Protein AF-A0A9K3KRQ1-F1 (afdb_monomer_lite)

Radius of gyration: 21.14 Å; chains: 1; bounding box: 65×40×32 Å

Structure (mmCIF, N/CA/C/O backbone):
data_AF-A0A9K3KRQ1-F1
#
_entry.id   AF-A0A9K3KRQ1-F1
#
loop_
_atom_site.group_PDB
_atom_site.id
_atom_site.type_symbol
_atom_site.label_atom_id
_atom_site.label_alt_id
_atom_site.label_comp_id
_atom_site.label_asym_id
_atom_site.label_entity_id
_atom_site.label_seq_id
_atom_site.pdbx_PDB_ins_code
_atom_site.Cartn_x
_atom_site.Cartn_y
_atom_site.Cartn_z
_atom_site.occupancy
_atom_site.B_iso_or_equiv
_atom_site.auth_seq_id
_atom_site.auth_comp_id
_atom_site.auth_asym_id
_atom_site.auth_atom_id
_atom_site.pdbx_PDB_model_num
ATOM 1 N N . MET A 1 1 ? -47.289 -6.984 -3.932 1.00 57.78 1 MET A N 1
ATOM 2 C CA . MET A 1 1 ? -46.326 -6.978 -2.813 1.00 57.78 1 MET A CA 1
ATOM 3 C C . MET A 1 1 ? -46.548 -5.705 -2.035 1.00 57.78 1 MET A C 1
ATOM 5 O O . MET A 1 1 ? -46.616 -4.654 -2.661 1.00 57.78 1 MET A O 1
ATOM 9 N N . SER A 1 2 ? -46.753 -5.817 -0.725 1.00 74.81 2 SER A N 1
ATOM 10 C CA . SER A 1 2 ? -46.882 -4.655 0.154 1.00 74.81 2 SER A CA 1
ATOM 11 C C . SER A 1 2 ? -45.516 -3.984 0.319 1.00 74.81 2 SER A C 1
ATOM 13 O O . SER A 1 2 ? -44.487 -4.657 0.271 1.00 74.81 2 SER A O 1
ATOM 15 N N . GLU A 1 3 ? -45.489 -2.673 0.545 1.00 73.31 3 GLU A N 1
ATOM 16 C CA . GLU A 1 3 ? -44.264 -1.922 0.860 1.00 73.31 3 GLU A CA 1
ATOM 17 C C . GLU A 1 3 ? -43.521 -2.536 2.064 1.00 73.31 3 GLU A C 1
ATOM 19 O O . GLU A 1 3 ? -42.294 -2.645 2.067 1.00 73.31 3 GLU A O 1
ATOM 24 N N . GLY A 1 4 ? -44.275 -3.071 3.032 1.00 74.69 4 GLY A N 1
ATOM 25 C CA . GLY A 1 4 ? -43.731 -3.814 4.170 1.00 74.69 4 GLY A CA 1
ATOM 26 C C . GLY A 1 4 ? -42.996 -5.102 3.780 1.00 74.69 4 GLY A C 1
ATOM 27 O O . GLY A 1 4 ? -41.953 -5.400 4.359 1.00 74.69 4 GLY A O 1
ATOM 28 N N . ASP A 1 5 ? -43.466 -5.824 2.757 1.00 74.75 5 ASP A N 1
ATOM 29 C CA . ASP A 1 5 ? -42.812 -7.050 2.269 1.00 74.75 5 ASP A CA 1
ATOM 30 C C . ASP A 1 5 ? -41.483 -6.723 1.578 1.00 74.75 5 ASP A C 1
ATOM 32 O O . ASP A 1 5 ? -40.509 -7.474 1.661 1.00 74.75 5 ASP A O 1
ATOM 36 N N . GLN A 1 6 ? -41.432 -5.575 0.902 1.00 74.69 6 GLN A N 1
ATOM 37 C CA . GLN A 1 6 ? -40.259 -5.120 0.166 1.00 74.69 6 GLN A CA 1
ATOM 38 C C . GLN A 1 6 ? -39.157 -4.636 1.119 1.00 74.69 6 GLN A C 1
ATOM 40 O O . GLN A 1 6 ? -37.982 -4.969 0.936 1.00 74.69 6 GLN A O 1
ATOM 45 N N . ILE A 1 7 ? -39.539 -3.927 2.186 1.00 81.62 7 ILE A N 1
ATOM 46 C CA . ILE A 1 7 ? -38.631 -3.530 3.268 1.00 81.62 7 ILE A CA 1
ATOM 47 C C . ILE A 1 7 ? -38.119 -4.769 4.010 1.00 81.62 7 ILE A C 1
ATOM 49 O O . ILE A 1 7 ? -36.911 -4.908 4.199 1.00 81.62 7 ILE A O 1
ATOM 53 N N . ALA A 1 8 ? -39.005 -5.705 4.364 1.00 83.44 8 ALA A N 1
ATOM 54 C CA . ALA A 1 8 ? -38.622 -6.941 5.042 1.00 83.44 8 ALA A CA 1
ATOM 55 C C . ALA A 1 8 ? -37.642 -7.779 4.204 1.00 83.44 8 ALA A C 1
ATOM 57 O O . ALA A 1 8 ? -36.622 -8.234 4.720 1.00 83.44 8 ALA A O 1
ATOM 58 N N . SER A 1 9 ? -37.897 -7.921 2.899 1.00 77.50 9 SER A N 1
ATOM 59 C CA . SER A 1 9 ? -36.998 -8.624 1.977 1.00 77.50 9 SER A CA 1
ATOM 60 C C . SER A 1 9 ? -35.633 -7.937 1.864 1.00 77.50 9 SER A C 1
ATOM 62 O O . SER A 1 9 ? -34.598 -8.601 1.901 1.00 77.50 9 SER A O 1
ATOM 64 N N . THR A 1 10 ? -35.614 -6.605 1.799 1.00 83.44 10 THR A N 1
ATOM 65 C CA . THR A 1 10 ? -34.368 -5.830 1.712 1.00 83.44 10 THR A CA 1
ATOM 66 C C . THR A 1 10 ? -33.521 -5.987 2.975 1.00 83.44 10 THR A C 1
ATOM 68 O O . THR A 1 10 ? -32.317 -6.227 2.884 1.00 83.44 10 THR A O 1
ATOM 71 N N . VAL A 1 11 ? -34.146 -5.916 4.156 1.00 86.88 11 VAL A N 1
ATOM 72 C CA . VAL A 1 11 ? -33.458 -6.107 5.441 1.00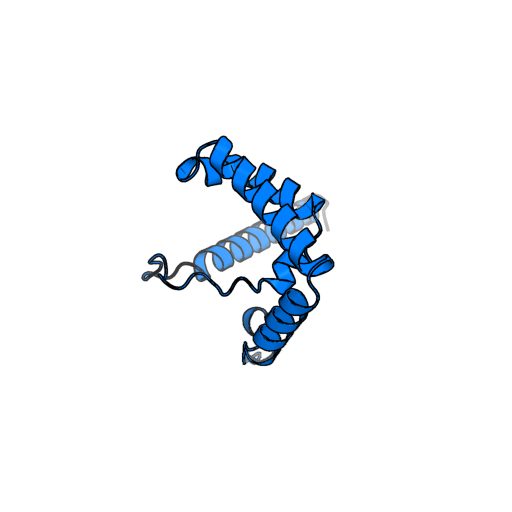 86.88 11 VAL A CA 1
ATOM 73 C C . VAL A 1 11 ? -32.940 -7.538 5.576 1.00 86.88 11 VAL A C 1
ATOM 75 O O . VAL A 1 11 ? -31.784 -7.726 5.946 1.00 86.88 11 VAL A O 1
ATOM 78 N N . ALA A 1 12 ? -33.746 -8.541 5.218 1.00 84.31 1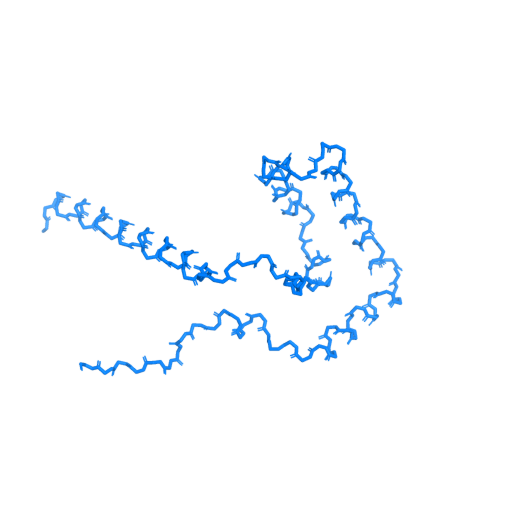2 ALA A N 1
ATOM 79 C CA . ALA A 1 12 ? -33.341 -9.943 5.276 1.00 84.31 12 ALA A CA 1
ATOM 80 C C . ALA A 1 12 ? -32.136 -10.232 4.368 1.00 84.31 12 ALA A C 1
ATOM 82 O O . ALA A 1 12 ? -31.171 -10.847 4.817 1.00 84.31 12 ALA A O 1
ATOM 83 N N . ASN A 1 13 ? -32.151 -9.730 3.129 1.00 76.56 13 ASN A N 1
ATOM 84 C CA . ASN A 1 13 ? -31.041 -9.892 2.189 1.00 76.56 13 ASN A CA 1
ATOM 85 C C . ASN A 1 13 ? -29.771 -9.195 2.686 1.00 76.56 13 ASN A C 1
ATOM 87 O O . ASN A 1 13 ? -28.694 -9.784 2.650 1.00 76.56 13 ASN A O 1
ATOM 91 N N . PHE A 1 14 ? -29.891 -7.975 3.218 1.00 83.88 14 PHE A N 1
ATOM 92 C CA . PHE A 1 14 ? -28.754 -7.265 3.803 1.00 83.88 14 PHE A CA 1
ATOM 93 C C . PHE A 1 14 ? -28.159 -8.016 5.002 1.00 83.88 14 PHE A C 1
ATOM 95 O O . PHE A 1 14 ? -26.942 -8.170 5.093 1.00 83.88 14 PHE A O 1
ATOM 102 N N . SER A 1 15 ? -28.999 -8.519 5.911 1.00 80.88 15 SER A N 1
ATOM 103 C CA . SER A 1 15 ? -28.546 -9.319 7.051 1.00 80.88 15 SER A CA 1
ATOM 104 C C . SER A 1 15 ? -27.859 -10.610 6.608 1.00 80.88 15 SER A C 1
ATOM 106 O O . SER A 1 15 ? -26.849 -10.985 7.201 1.00 80.88 15 SER A O 1
ATOM 108 N N . LEU A 1 16 ? -28.355 -11.267 5.556 1.00 79.69 16 LEU A N 1
ATOM 109 C CA . LEU A 1 16 ? -27.746 -12.481 5.016 1.00 79.69 16 LEU A CA 1
ATOM 110 C C . LEU A 1 16 ? -26.378 -12.194 4.391 1.00 79.69 16 LEU A C 1
ATOM 112 O O . LEU A 1 16 ? -25.410 -12.872 4.720 1.00 79.69 16 LEU A O 1
ATOM 116 N N . GLU A 1 17 ? -26.274 -11.155 3.561 1.00 75.69 17 GLU A N 1
ATOM 117 C CA . GLU A 1 17 ? -25.008 -10.715 2.961 1.00 75.69 17 GLU A CA 1
ATOM 118 C C . GLU A 1 17 ? -23.990 -10.299 4.029 1.00 75.69 17 GLU A C 1
ATOM 120 O O . GLU A 1 17 ? -22.809 -10.639 3.939 1.00 75.69 17 GLU A O 1
ATOM 125 N N . PHE A 1 18 ? -24.443 -9.631 5.094 1.00 72.62 18 PHE A N 1
ATOM 126 C CA . PHE A 1 18 ? -23.595 -9.278 6.229 1.00 72.62 18 PHE A CA 1
ATOM 127 C C . PHE A 1 18 ? -23.087 -10.519 6.970 1.00 72.62 18 PHE A C 1
ATOM 129 O O . PHE A 1 18 ? -21.887 -10.635 7.212 1.00 72.62 18 PHE A O 1
ATOM 136 N N . VAL A 1 19 ? -23.968 -11.471 7.297 1.00 73.00 19 VAL A N 1
ATOM 137 C CA . VAL A 1 19 ? -23.584 -12.726 7.963 1.00 73.00 19 VAL A CA 1
ATOM 138 C C . VAL A 1 19 ? -22.633 -13.533 7.083 1.00 73.00 19 VAL A C 1
ATOM 140 O O . VAL A 1 19 ? -21.599 -13.975 7.569 1.00 73.00 19 VAL A O 1
ATOM 143 N N . VAL A 1 20 ? -22.909 -13.656 5.783 1.00 70.88 20 VAL A N 1
ATOM 144 C CA . VAL A 1 20 ? -22.026 -14.326 4.817 1.00 70.88 20 VAL A CA 1
ATOM 145 C C . VAL A 1 20 ? -20.671 -13.619 4.730 1.00 70.88 20 VAL A C 1
ATOM 147 O O . VAL A 1 20 ? -19.633 -14.282 4.720 1.00 70.88 20 VAL A O 1
ATOM 150 N N . GLY A 1 21 ? -20.654 -12.286 4.710 1.00 61.78 21 GLY A N 1
ATOM 151 C CA . GLY A 1 21 ? -19.433 -11.483 4.738 1.00 61.78 21 GLY A CA 1
ATOM 152 C C . GLY A 1 21 ? -18.610 -11.716 6.007 1.00 61.78 21 GLY A C 1
ATOM 153 O O . GLY A 1 21 ? -17.411 -11.982 5.926 1.00 61.78 21 GLY A O 1
ATOM 154 N N . VAL A 1 22 ? -19.249 -11.702 7.179 1.00 65.12 22 VAL A N 1
ATOM 155 C CA . VAL A 1 22 ? -18.588 -11.980 8.464 1.00 65.12 22 VAL A CA 1
ATOM 156 C C . VAL A 1 22 ? -18.098 -13.428 8.533 1.00 65.12 22 VAL A C 1
ATOM 158 O O . VAL A 1 22 ? -16.966 -13.660 8.949 1.00 65.12 22 VAL A O 1
ATOM 161 N N . SER A 1 23 ? -18.881 -14.405 8.074 1.00 53.03 23 SER A N 1
ATOM 162 C CA . SER A 1 23 ? -18.474 -15.814 8.029 1.00 53.03 23 SER A CA 1
ATOM 163 C C . SER A 1 23 ? -17.260 -16.046 7.128 1.00 53.03 23 SER A C 1
ATOM 165 O O . SER A 1 23 ? -16.425 -16.886 7.455 1.00 53.03 23 SER A O 1
ATOM 167 N N . LYS A 1 24 ? -17.101 -15.277 6.043 1.00 51.56 24 LYS A N 1
ATOM 168 C CA . LYS A 1 24 ? -15.896 -15.306 5.194 1.00 51.56 24 LYS A CA 1
ATOM 169 C C . LYS A 1 24 ? -14.671 -14.718 5.902 1.00 51.56 24 LYS A C 1
ATOM 171 O O . LYS A 1 24 ? -13.599 -15.303 5.828 1.00 51.56 24 LYS A O 1
ATOM 176 N N . ILE A 1 25 ? -14.844 -13.635 6.665 1.00 51.97 25 ILE A N 1
ATOM 177 C CA . ILE A 1 25 ? -13.776 -13.063 7.512 1.00 51.97 25 ILE A CA 1
ATOM 178 C C . ILE A 1 25 ? -13.365 -14.048 8.622 1.00 51.97 25 ILE A C 1
ATOM 180 O O . ILE A 1 25 ? -12.196 -14.119 9.000 1.00 51.97 25 ILE A O 1
ATOM 184 N N . VAL A 1 26 ? -14.317 -14.821 9.153 1.00 44.47 26 VAL A N 1
ATOM 185 C CA . VAL A 1 26 ? -14.044 -15.881 10.136 1.00 44.47 26 VAL A CA 1
ATOM 186 C C . VAL A 1 26 ? -13.358 -17.086 9.484 1.00 44.47 26 VAL A C 1
ATOM 188 O O . VAL A 1 26 ? -12.484 -17.675 10.110 1.00 44.47 26 VAL A O 1
ATOM 191 N N . ALA A 1 27 ? -13.676 -17.425 8.231 1.00 43.00 27 ALA A N 1
ATOM 192 C CA . ALA A 1 27 ? -13.048 -18.540 7.515 1.00 43.00 27 ALA A CA 1
ATOM 193 C C . ALA A 1 27 ? -11.539 -18.340 7.266 1.00 43.00 27 ALA A C 1
ATOM 195 O O . ALA A 1 27 ? -10.799 -19.321 7.215 1.00 43.00 27 ALA A O 1
ATOM 196 N N . GLU A 1 28 ? -11.059 -17.095 7.187 1.00 49.84 28 GLU A N 1
ATOM 197 C CA . GLU A 1 28 ? -9.620 -16.787 7.138 1.00 49.84 28 GLU A CA 1
ATOM 198 C C . GLU A 1 28 ? -8.908 -17.007 8.488 1.00 49.84 28 GLU A C 1
ATOM 200 O O . GLU A 1 28 ? -7.684 -17.112 8.539 1.00 49.84 28 GLU A O 1
ATOM 205 N N . ARG A 1 29 ? -9.656 -17.126 9.594 1.00 47.19 29 ARG A N 1
ATOM 206 C CA . ARG A 1 29 ? -9.134 -17.394 10.941 1.00 47.19 29 ARG A CA 1
ATOM 207 C C . ARG A 1 29 ? -9.447 -18.827 11.366 1.00 47.19 29 ARG A C 1
ATOM 209 O O . ARG A 1 29 ? -10.444 -19.089 12.032 1.00 47.19 29 ARG A O 1
ATOM 216 N N . ASN A 1 30 ? -8.572 -19.769 11.033 1.00 54.66 30 ASN A N 1
ATOM 217 C CA . ASN A 1 30 ? -8.658 -21.120 11.593 1.00 54.66 30 ASN A CA 1
ATOM 218 C C . ASN A 1 30 ? -8.089 -21.180 13.031 1.00 54.66 30 ASN A C 1
ATOM 220 O O . ASN A 1 30 ? -7.481 -20.231 13.528 1.00 54.66 30 ASN A O 1
ATOM 224 N N . SER A 1 31 ? -8.270 -22.310 13.723 1.00 53.25 31 SER A N 1
ATOM 225 C CA . SER A 1 31 ? -7.762 -22.550 15.091 1.00 53.25 31 SER A CA 1
ATOM 226 C C . SER A 1 31 ? -6.231 -22.474 15.223 1.00 53.25 31 SER A C 1
ATOM 228 O O . SER A 1 31 ? -5.699 -22.534 16.330 1.00 53.25 31 SER A O 1
ATOM 230 N N . VAL A 1 32 ? -5.526 -22.316 14.100 1.00 54.25 32 VAL A N 1
ATOM 231 C CA . VAL A 1 32 ? -4.071 -22.234 13.978 1.00 54.25 32 VAL A CA 1
ATOM 232 C C . VAL A 1 32 ? -3.639 -20.858 13.467 1.00 54.25 32 VAL A C 1
ATOM 234 O O . VAL A 1 32 ? -2.538 -20.739 12.941 1.00 54.25 32 VAL A O 1
ATOM 237 N N . ASN A 1 33 ? -4.470 -19.819 13.641 1.00 54.00 33 ASN A N 1
ATOM 238 C CA . ASN A 1 33 ? -4.204 -18.411 13.312 1.00 54.00 33 ASN A CA 1
ATOM 239 C C . ASN A 1 33 ? -3.068 -17.802 14.169 1.00 54.00 33 ASN A C 1
ATOM 241 O O . ASN A 1 33 ? -3.207 -16.747 14.789 1.00 54.00 33 ASN A O 1
ATOM 245 N N . LYS A 1 34 ? -1.942 -18.512 14.244 1.00 50.44 34 LYS A N 1
ATOM 246 C CA . LYS A 1 34 ? -0.638 -18.009 14.628 1.00 50.44 34 LYS A CA 1
ATOM 247 C C . LYS A 1 34 ? -0.260 -16.965 13.588 1.00 50.44 34 LYS A C 1
ATOM 249 O O . LYS A 1 34 ? -0.531 -17.150 12.402 1.00 50.44 34 LYS A O 1
ATOM 254 N N . ALA A 1 35 ? 0.372 -15.883 14.031 1.00 45.88 35 ALA A N 1
ATOM 255 C CA . ALA A 1 35 ? 1.140 -15.054 13.121 1.00 45.88 35 ALA A CA 1
ATOM 256 C C . ALA A 1 35 ? 2.091 -16.000 12.380 1.00 45.88 35 ALA A C 1
ATOM 258 O O . ALA A 1 35 ? 2.956 -16.618 12.994 1.00 45.88 35 ALA A O 1
ATOM 259 N N . SER A 1 36 ? 1.832 -16.230 11.098 1.00 46.31 36 SER A N 1
ATOM 260 C CA . SER A 1 36 ? 2.788 -16.918 10.253 1.00 46.31 36 SER A CA 1
ATOM 261 C C . SER A 1 36 ? 4.044 -16.052 10.248 1.00 46.31 36 SER A C 1
ATOM 263 O O . SER A 1 36 ? 3.957 -14.869 9.920 1.00 46.31 36 SER A O 1
ATOM 265 N N . ASP A 1 37 ? 5.197 -16.623 10.604 1.00 45.97 37 ASP A N 1
ATOM 266 C CA . ASP A 1 37 ? 6.496 -15.955 10.421 1.00 45.97 37 ASP A CA 1
ATOM 267 C C . ASP A 1 37 ? 6.716 -15.583 8.942 1.00 45.97 37 ASP A C 1
ATOM 269 O O . ASP A 1 37 ? 7.503 -14.698 8.611 1.00 45.97 37 ASP A O 1
ATOM 273 N N . GLN A 1 38 ? 5.978 -16.234 8.036 1.00 43.69 38 GLN A N 1
ATOM 274 C CA . GLN A 1 38 ? 5.840 -15.818 6.651 1.00 43.69 38 GLN A CA 1
ATOM 275 C C . GLN A 1 38 ? 4.721 -14.784 6.549 1.00 43.69 38 GLN A C 1
ATOM 277 O O . GLN A 1 38 ? 3.534 -15.121 6.472 1.00 43.69 38 GLN A O 1
ATOM 282 N N . LEU A 1 39 ? 5.125 -13.515 6.534 1.00 44.38 39 LEU A N 1
ATOM 283 C CA . LEU A 1 39 ? 4.302 -12.437 5.999 1.00 44.38 39 LEU A CA 1
ATOM 284 C C . LEU A 1 39 ? 3.819 -12.842 4.595 1.00 44.38 39 LEU A C 1
ATOM 286 O O . LEU A 1 39 ? 4.604 -13.431 3.842 1.00 44.38 39 LEU A O 1
ATOM 290 N N . PRO A 1 40 ? 2.559 -12.547 4.221 1.00 50.03 40 PRO A N 1
ATOM 291 C CA . PRO A 1 40 ? 2.115 -12.769 2.852 1.00 50.03 40 PRO A CA 1
ATOM 292 C C . PRO A 1 40 ? 3.102 -12.075 1.907 1.00 50.03 40 PRO A C 1
ATOM 294 O O . PRO A 1 40 ? 3.583 -10.989 2.251 1.00 50.03 40 PRO A O 1
ATOM 297 N N . PRO A 1 41 ? 3.440 -12.681 0.756 1.00 53.22 41 PRO A N 1
ATOM 298 C CA . PRO A 1 41 ? 4.390 -12.095 -0.175 1.00 53.22 41 PRO A CA 1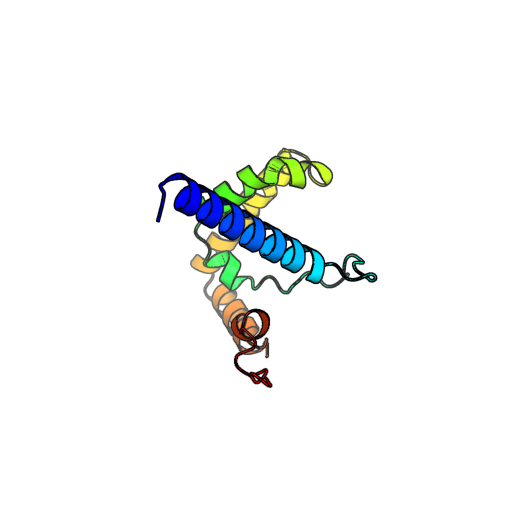
ATOM 299 C C . PRO A 1 41 ? 3.824 -10.761 -0.664 1.00 53.22 41 PRO A C 1
ATOM 301 O O . PRO A 1 41 ? 2.980 -10.708 -1.554 1.00 53.22 41 PRO A O 1
ATOM 304 N N . ILE A 1 42 ? 4.258 -9.666 -0.040 1.00 54.06 42 ILE A N 1
ATOM 305 C CA . ILE A 1 42 ? 4.003 -8.325 -0.543 1.00 54.06 42 ILE A CA 1
ATOM 306 C C . ILE A 1 42 ? 4.845 -8.241 -1.802 1.00 54.06 42 ILE A C 1
ATOM 308 O O . ILE A 1 42 ? 6.069 -8.178 -1.711 1.00 54.06 42 ILE A O 1
ATOM 312 N N . CYS A 1 43 ? 4.208 -8.284 -2.970 1.00 64.75 43 CYS A N 1
ATOM 313 C CA . CYS A 1 43 ? 4.920 -8.074 -4.215 1.00 64.75 43 CYS A CA 1
ATOM 314 C C . CYS A 1 43 ? 5.387 -6.609 -4.232 1.00 64.75 43 CYS A C 1
ATOM 316 O O . CYS A 1 43 ? 4.545 -5.703 -4.271 1.00 64.75 43 CYS A O 1
ATOM 318 N N . PRO A 1 44 ? 6.702 -6.325 -4.176 1.00 67.44 44 PRO A N 1
ATOM 319 C CA . PRO A 1 44 ? 7.178 -4.948 -4.085 1.00 67.44 44 PRO A CA 1
ATOM 320 C C . PRO A 1 44 ? 6.765 -4.117 -5.306 1.00 67.44 44 PRO A C 1
ATOM 322 O O . PRO A 1 44 ? 6.576 -2.910 -5.190 1.00 67.44 44 PRO A O 1
ATOM 325 N N . LEU A 1 45 ? 6.557 -4.761 -6.460 1.00 69.06 45 LEU A N 1
ATOM 326 C CA . LEU A 1 45 ? 6.031 -4.136 -7.675 1.00 69.06 45 LEU A CA 1
ATOM 327 C C . LEU A 1 45 ? 4.574 -3.702 -7.553 1.00 69.06 45 LEU A C 1
ATOM 329 O O . LEU A 1 45 ? 4.247 -2.595 -7.979 1.00 69.06 45 LEU A O 1
ATOM 333 N N . ASP A 1 46 ? 3.719 -4.512 -6.932 1.00 73.19 46 ASP A N 1
ATOM 334 C CA . ASP A 1 46 ? 2.318 -4.144 -6.703 1.00 73.19 46 ASP A CA 1
ATOM 335 C C . ASP A 1 46 ? 2.237 -2.960 -5.735 1.00 73.19 46 ASP A C 1
ATOM 337 O O . ASP A 1 46 ? 1.486 -2.008 -5.959 1.00 73.19 46 ASP A O 1
ATOM 341 N N . LEU A 1 47 ? 3.098 -2.958 -4.711 1.00 76.56 47 LEU A N 1
ATOM 342 C CA . LEU A 1 47 ? 3.242 -1.824 -3.804 1.00 76.56 47 LEU A CA 1
ATOM 343 C C . LEU A 1 47 ? 3.733 -0.569 -4.547 1.00 76.56 47 LEU A C 1
ATOM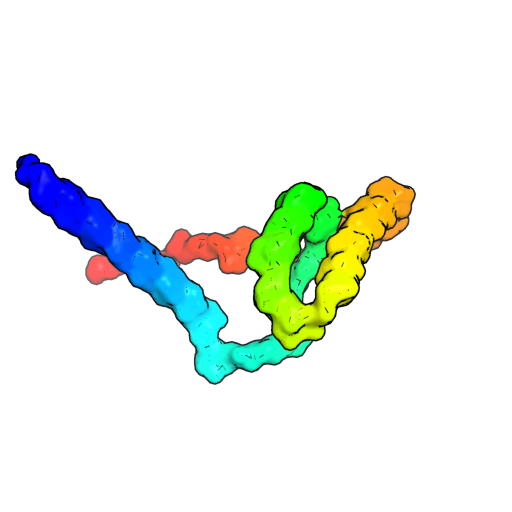 345 O O . LEU A 1 47 ? 3.167 0.506 -4.372 1.00 76.56 47 LEU A O 1
ATOM 349 N N . CYS A 1 48 ? 4.727 -0.686 -5.432 1.00 80.94 48 CYS A N 1
ATOM 350 C CA . CYS A 1 48 ? 5.222 0.444 -6.231 1.00 80.94 48 CYS A CA 1
ATOM 351 C C . CYS A 1 48 ? 4.201 0.972 -7.253 1.00 80.94 48 CYS A C 1
ATOM 353 O O . CYS A 1 48 ? 4.231 2.158 -7.606 1.00 80.94 48 CYS A O 1
ATOM 355 N N . SER A 1 49 ? 3.306 0.099 -7.715 1.00 80.38 49 SER A N 1
ATOM 356 C CA . SER A 1 49 ? 2.225 0.413 -8.653 1.00 80.38 49 SER A CA 1
ATOM 357 C C . SER A 1 49 ? 1.021 1.060 -7.966 1.00 80.38 49 SER A C 1
ATOM 359 O O . SER A 1 49 ? 0.214 1.716 -8.626 1.00 80.38 49 SER A O 1
ATOM 361 N N . MET A 1 50 ? 0.909 0.931 -6.640 1.00 83.19 50 MET A N 1
ATOM 362 C CA . MET A 1 50 ? -0.163 1.537 -5.859 1.00 83.19 50 MET A CA 1
ATOM 363 C C . MET A 1 50 ? -0.121 3.066 -5.950 1.00 83.19 50 MET A C 1
ATOM 365 O O . MET A 1 50 ? 0.934 3.696 -5.849 1.00 83.19 50 MET A O 1
ATOM 369 N N . ASP A 1 51 ? -1.280 3.702 -6.109 1.00 87.62 51 ASP A N 1
ATOM 370 C CA . ASP A 1 51 ? -1.376 5.161 -6.074 1.00 87.62 51 ASP A CA 1
ATOM 371 C C . ASP A 1 51 ? -0.979 5.713 -4.691 1.00 87.62 51 ASP A C 1
ATOM 373 O O . ASP A 1 51 ? -1.388 5.196 -3.650 1.00 87.62 51 ASP A O 1
ATOM 377 N N . THR A 1 52 ? -0.187 6.791 -4.671 1.00 87.94 52 THR A N 1
ATOM 378 C CA . THR A 1 52 ? 0.319 7.365 -3.414 1.00 87.94 52 THR A CA 1
ATOM 379 C C . THR A 1 52 ? -0.812 7.897 -2.546 1.00 87.94 52 THR A C 1
ATOM 381 O O . THR A 1 52 ? -0.757 7.764 -1.327 1.00 87.94 52 THR A O 1
ATOM 384 N N . ARG A 1 53 ? -1.862 8.480 -3.140 1.00 89.25 53 ARG A N 1
ATOM 385 C CA . ARG A 1 53 ? -2.997 8.991 -2.364 1.00 89.25 53 ARG A CA 1
ATOM 386 C C . ARG A 1 53 ? -3.768 7.835 -1.742 1.00 89.25 53 ARG A C 1
ATOM 388 O O . ARG A 1 53 ? -4.145 7.945 -0.578 1.00 89.25 53 ARG A O 1
ATOM 395 N N . LEU A 1 54 ? -3.950 6.734 -2.474 1.00 87.62 54 LEU A N 1
ATOM 396 C CA . LEU A 1 54 ? -4.567 5.513 -1.948 1.00 87.62 54 LEU A CA 1
ATOM 397 C C . LEU A 1 54 ? -3.751 4.902 -0.804 1.00 87.62 54 LEU A C 1
ATOM 399 O O . LEU A 1 54 ? -4.333 4.541 0.222 1.00 87.62 54 LEU A O 1
ATOM 403 N N . PHE A 1 55 ? -2.424 4.835 -0.933 1.00 88.75 55 PHE A N 1
ATOM 404 C CA . PHE A 1 55 ? -1.557 4.343 0.139 1.00 88.75 55 PHE A CA 1
ATOM 405 C C . PHE A 1 55 ? -1.651 5.229 1.387 1.00 88.75 55 PHE A C 1
ATOM 407 O O . PHE A 1 55 ? -1.986 4.744 2.468 1.00 88.75 55 PHE A O 1
ATOM 414 N N . THR A 1 56 ? -1.463 6.544 1.243 1.00 89.38 56 THR A N 1
ATOM 415 C CA . THR A 1 56 ? -1.552 7.484 2.370 1.00 89.38 56 THR A CA 1
ATOM 416 C C . THR A 1 56 ? -2.953 7.485 3.001 1.00 89.38 56 THR A C 1
ATOM 418 O O . THR A 1 56 ? -3.082 7.572 4.223 1.00 89.38 56 THR A O 1
ATOM 421 N N . ALA A 1 57 ? -4.024 7.362 2.208 1.00 87.88 57 ALA A N 1
ATOM 422 C CA . ALA A 1 57 ? -5.389 7.236 2.725 1.00 87.88 57 ALA A CA 1
ATOM 423 C C . ALA A 1 57 ? -5.575 5.940 3.528 1.00 87.88 57 ALA A C 1
ATOM 425 O O . ALA A 1 57 ? -6.147 5.970 4.620 1.00 87.88 57 ALA A O 1
ATOM 426 N N . SER A 1 58 ? -5.030 4.827 3.035 1.00 85.88 58 SER A N 1
ATOM 427 C CA . SER A 1 58 ? -5.044 3.535 3.727 1.00 85.88 58 SER A CA 1
ATOM 428 C C . SER A 1 58 ? -4.270 3.600 5.043 1.00 85.88 58 SER A C 1
ATOM 430 O O . SER A 1 58 ? -4.763 3.143 6.074 1.00 85.88 58 SER A O 1
ATOM 432 N N . LEU A 1 59 ? -3.104 4.250 5.047 1.00 88.81 59 LEU A N 1
ATOM 433 C CA . LEU A 1 59 ? -2.292 4.461 6.243 1.00 88.81 59 LEU A CA 1
ATOM 434 C C . LEU A 1 59 ? -3.035 5.302 7.293 1.00 88.81 59 LEU A C 1
ATOM 436 O O . LEU A 1 59 ? -3.060 4.950 8.473 1.00 88.81 59 LEU A O 1
ATOM 440 N N . LYS A 1 60 ? -3.712 6.378 6.866 1.00 90.12 60 LYS A N 1
ATOM 441 C CA . LYS A 1 60 ? -4.563 7.198 7.745 1.00 90.12 60 LYS A CA 1
ATOM 442 C C . LYS A 1 60 ? -5.728 6.394 8.315 1.00 90.12 60 LYS A C 1
ATOM 444 O O . LYS A 1 60 ? -5.976 6.462 9.517 1.00 90.12 60 LYS A O 1
ATOM 449 N N . HIS A 1 61 ? -6.408 5.613 7.479 1.00 89.94 61 HIS A N 1
ATOM 450 C CA . HIS A 1 61 ? -7.521 4.768 7.904 1.00 89.94 61 HIS A CA 1
ATOM 451 C C . HIS A 1 61 ? -7.076 3.711 8.930 1.00 89.94 61 HIS A C 1
ATOM 453 O O . HIS A 1 61 ? -7.757 3.479 9.927 1.00 89.94 61 HIS A O 1
ATOM 459 N N . GLN A 1 62 ? -5.887 3.131 8.744 1.00 88.12 62 GLN A N 1
ATOM 460 C CA . GLN A 1 62 ? -5.321 2.114 9.633 1.00 88.12 62 GLN A CA 1
ATOM 461 C C . GLN A 1 62 ? -4.538 2.688 10.824 1.00 88.12 62 GLN A C 1
ATOM 463 O O . GLN A 1 62 ? -4.064 1.921 11.665 1.00 88.12 62 GLN A O 1
ATOM 468 N N . ARG A 1 63 ? -4.428 4.019 10.961 1.00 88.50 63 ARG A N 1
ATOM 469 C CA . ARG A 1 63 ? -3.576 4.678 11.968 1.00 88.50 63 ARG A CA 1
ATOM 470 C C . ARG A 1 63 ? -3.861 4.205 13.393 1.00 88.50 63 ARG A C 1
ATOM 472 O O . ARG A 1 63 ? -2.931 3.961 14.153 1.00 88.50 63 ARG A O 1
ATOM 479 N N . ARG A 1 64 ? -5.137 4.014 13.753 1.00 87.56 64 ARG A N 1
ATOM 480 C CA . ARG A 1 64 ? -5.528 3.514 15.085 1.00 87.56 64 ARG A CA 1
ATOM 481 C C . ARG A 1 64 ? -4.967 2.119 15.371 1.00 87.56 64 ARG A C 1
ATOM 483 O O . ARG A 1 64 ? -4.564 1.857 16.497 1.00 87.56 64 ARG A O 1
ATOM 490 N N . ARG A 1 65 ? -4.948 1.240 14.366 1.00 87.00 65 ARG A N 1
ATOM 491 C CA . ARG A 1 65 ? -4.405 -0.117 14.485 1.00 87.00 65 ARG A CA 1
ATOM 492 C C . ARG A 1 65 ? -2.880 -0.095 14.491 1.00 87.00 65 ARG A C 1
ATOM 494 O O . ARG A 1 65 ? -2.274 -0.740 15.331 1.00 87.00 65 ARG A O 1
ATOM 501 N N . LEU A 1 66 ? -2.266 0.700 13.616 1.00 83.50 66 LEU A N 1
ATOM 502 C CA . LEU A 1 66 ? -0.808 0.846 13.549 1.00 83.50 66 LEU A CA 1
ATOM 503 C C . LEU A 1 66 ? -0.214 1.378 14.857 1.00 83.50 66 LEU A C 1
ATOM 505 O O . LEU A 1 66 ? 0.843 0.913 15.268 1.00 83.50 66 LEU A O 1
ATOM 509 N N . ARG A 1 67 ? -0.936 2.253 15.568 1.00 91.06 67 ARG A N 1
ATOM 510 C CA . ARG A 1 67 ? -0.546 2.752 16.898 1.00 91.06 67 ARG A CA 1
ATOM 511 C C . ARG A 1 67 ? -0.395 1.676 17.981 1.00 91.06 67 ARG A C 1
ATOM 513 O O . ARG A 1 67 ? 0.130 1.971 19.046 1.00 91.06 67 ARG A O 1
ATOM 520 N N . GLN A 1 68 ? -0.850 0.447 17.733 1.00 88.94 68 GLN A N 1
ATOM 521 C CA . GLN A 1 68 ? -0.622 -0.683 18.637 1.00 88.94 68 GLN A CA 1
ATOM 522 C C . GLN A 1 68 ? 0.825 -1.195 18.579 1.00 88.94 68 GLN A C 1
ATOM 524 O O . GLN A 1 68 ? 1.285 -1.807 19.537 1.00 88.94 68 GLN A O 1
ATOM 529 N N . CYS A 1 69 ? 1.531 -0.948 17.470 1.00 87.62 69 CYS A N 1
ATOM 530 C CA . CYS A 1 69 ? 2.886 -1.451 17.226 1.00 87.62 69 CYS A CA 1
ATOM 531 C C . CYS A 1 69 ? 3.898 -0.341 16.906 1.00 87.62 69 CYS A C 1
ATOM 533 O O . CYS A 1 69 ? 5.092 -0.534 17.103 1.00 87.62 69 CYS A O 1
ATOM 535 N N . PHE A 1 70 ? 3.435 0.812 16.420 1.00 87.94 70 PHE A N 1
ATOM 536 C CA . PHE A 1 70 ? 4.268 1.924 15.968 1.00 87.94 70 PHE A CA 1
ATOM 537 C C . PHE A 1 70 ? 3.862 3.218 16.673 1.00 87.94 70 PHE A C 1
ATOM 539 O O . PHE A 1 70 ? 2.678 3.477 16.887 1.00 87.94 70 PHE A O 1
ATOM 546 N N . ASN A 1 71 ? 4.834 4.064 17.004 1.00 91.00 71 ASN A N 1
ATOM 547 C CA . ASN A 1 71 ? 4.556 5.443 17.397 1.00 91.00 71 ASN A CA 1
ATOM 548 C C . ASN A 1 71 ? 4.187 6.288 16.159 1.00 91.00 71 ASN A C 1
ATOM 550 O O . ASN A 1 71 ? 4.286 5.834 15.019 1.00 91.00 71 ASN A O 1
ATOM 554 N N . ASP A 1 72 ? 3.731 7.523 16.376 1.00 91.38 72 ASP A N 1
ATOM 555 C CA . ASP A 1 72 ? 3.318 8.403 15.275 1.00 91.38 72 ASP A CA 1
ATOM 556 C C . ASP A 1 72 ? 4.458 8.678 14.279 1.00 91.38 72 ASP A C 1
ATOM 558 O O . ASP A 1 72 ? 4.219 8.680 13.073 1.00 91.38 72 ASP A O 1
ATOM 562 N N . GLU A 1 73 ? 5.690 8.800 14.776 1.00 94.12 73 GLU A N 1
ATOM 563 C CA . GLU A 1 73 ? 6.896 8.931 13.953 1.00 94.12 73 GLU A CA 1
ATOM 564 C C . GLU A 1 73 ? 7.140 7.686 13.087 1.00 94.12 73 GLU A C 1
ATOM 566 O O . GLU A 1 73 ? 7.382 7.801 11.891 1.00 94.12 73 GLU A O 1
ATOM 571 N N . GLY A 1 74 ? 6.996 6.482 13.644 1.00 88.44 74 GLY A N 1
ATOM 572 C CA . GLY A 1 74 ? 7.123 5.228 12.904 1.00 88.44 74 GLY A CA 1
ATOM 573 C C . GLY A 1 74 ? 6.060 5.083 11.814 1.00 88.44 74 GLY A C 1
ATOM 574 O O . GLY A 1 74 ? 6.341 4.575 10.733 1.00 88.44 74 GLY A O 1
ATOM 575 N N . ILE A 1 75 ? 4.847 5.589 12.049 1.00 87.50 75 ILE A N 1
ATOM 576 C CA . ILE A 1 75 ? 3.796 5.622 11.023 1.00 87.50 75 ILE A CA 1
ATOM 577 C C . ILE A 1 75 ? 4.166 6.597 9.898 1.00 87.50 75 ILE A C 1
ATOM 579 O O . ILE A 1 75 ? 3.961 6.284 8.728 1.00 87.50 75 ILE A O 1
ATOM 583 N N . GLU A 1 76 ? 4.735 7.757 10.217 1.00 92.06 76 GLU A N 1
ATOM 584 C CA . GLU A 1 76 ? 5.232 8.701 9.206 1.00 92.06 76 GLU A CA 1
ATOM 585 C C . GLU A 1 76 ? 6.419 8.134 8.420 1.00 92.06 76 GLU A C 1
ATOM 587 O O . GLU A 1 76 ? 6.473 8.282 7.197 1.00 92.06 76 GLU A O 1
ATOM 592 N N . GLN A 1 77 ? 7.312 7.398 9.084 1.00 91.88 77 GLN A N 1
ATOM 593 C CA . GLN A 1 77 ? 8.406 6.684 8.429 1.00 91.88 77 GLN A CA 1
ATOM 594 C C . GLN A 1 77 ? 7.892 5.654 7.415 1.00 91.88 77 GLN A C 1
ATOM 596 O O . GLN A 1 77 ? 8.487 5.536 6.348 1.00 91.88 77 GLN A O 1
ATOM 601 N N . ILE A 1 78 ? 6.771 4.971 7.676 1.00 89.88 78 ILE A N 1
ATOM 602 C CA . ILE A 1 78 ? 6.153 4.052 6.704 1.00 89.88 78 ILE A CA 1
ATOM 603 C C . ILE A 1 78 ? 5.697 4.801 5.435 1.00 89.88 78 ILE A C 1
ATOM 605 O O . ILE A 1 78 ? 5.968 4.337 4.326 1.00 89.88 78 ILE A O 1
ATOM 609 N N . ASP A 1 79 ? 5.045 5.968 5.562 1.00 90.19 79 ASP A N 1
ATOM 610 C CA . ASP A 1 79 ? 4.657 6.789 4.393 1.00 90.19 79 ASP A CA 1
ATOM 611 C C . ASP A 1 79 ? 5.892 7.261 3.614 1.00 90.19 79 ASP A C 1
ATOM 613 O O . ASP A 1 79 ? 5.921 7.210 2.382 1.00 90.19 79 ASP A O 1
ATOM 617 N N . GLN A 1 80 ? 6.941 7.673 4.329 1.00 90.38 80 GLN A N 1
ATOM 618 C CA . GLN A 1 80 ? 8.184 8.129 3.716 1.00 90.38 80 GLN A CA 1
ATOM 619 C C . GLN A 1 80 ? 8.930 6.996 2.999 1.00 90.38 80 GLN A C 1
ATOM 621 O O . GLN A 1 80 ? 9.390 7.180 1.873 1.00 90.38 80 GLN A O 1
ATOM 626 N N . GLN A 1 81 ? 9.022 5.814 3.610 1.00 89.56 81 GLN A N 1
ATOM 627 C CA . GLN A 1 81 ? 9.649 4.632 3.014 1.00 89.56 81 GLN A CA 1
ATOM 628 C C . GLN A 1 81 ? 8.927 4.199 1.738 1.00 89.56 81 GLN A C 1
ATOM 630 O O . GLN A 1 81 ? 9.581 3.909 0.737 1.00 89.56 81 GLN A O 1
ATOM 635 N N . PHE A 1 82 ? 7.593 4.235 1.731 1.00 89.62 82 PHE A N 1
ATOM 636 C CA . PHE A 1 82 ? 6.803 3.970 0.531 1.00 89.62 82 PHE A CA 1
ATOM 637 C C . PHE A 1 82 ? 7.131 4.952 -0.606 1.00 89.62 82 PHE A C 1
ATOM 639 O O . PHE A 1 82 ? 7.359 4.541 -1.745 1.00 89.62 82 PHE A O 1
ATOM 646 N N . ARG A 1 83 ? 7.207 6.257 -0.309 1.00 89.31 83 ARG A N 1
ATOM 647 C CA . ARG A 1 83 ? 7.577 7.280 -1.306 1.00 89.31 83 ARG A CA 1
ATOM 648 C C . ARG A 1 83 ? 8.983 7.053 -1.848 1.00 89.31 83 ARG A C 1
ATOM 650 O O . ARG A 1 83 ? 9.170 7.092 -3.061 1.00 89.31 83 ARG A O 1
ATOM 657 N N . ASN A 1 84 ? 9.942 6.786 -0.963 1.00 88.94 84 ASN A N 1
ATOM 658 C CA . ASN A 1 84 ? 11.330 6.531 -1.338 1.00 88.94 84 ASN A CA 1
ATOM 659 C C . ASN A 1 84 ? 11.443 5.297 -2.236 1.00 88.94 84 ASN A C 1
ATOM 661 O O . ASN A 1 84 ? 12.120 5.354 -3.256 1.00 88.94 84 ASN A O 1
ATOM 665 N N . LEU A 1 85 ? 10.726 4.220 -1.911 1.00 85.19 85 LEU A N 1
ATOM 666 C CA . LEU A 1 85 ? 10.686 3.010 -2.727 1.00 85.19 85 LEU A CA 1
ATOM 667 C C . LEU A 1 85 ? 10.166 3.303 -4.143 1.00 85.19 85 LEU A C 1
ATOM 669 O O . LEU A 1 85 ? 10.773 2.883 -5.124 1.00 85.19 85 LEU A O 1
ATOM 673 N N . ARG A 1 86 ? 9.081 4.077 -4.274 1.00 87.56 86 ARG A N 1
ATOM 674 C CA . ARG A 1 86 ? 8.550 4.467 -5.591 1.00 87.56 86 ARG A CA 1
ATOM 675 C C . ARG A 1 86 ? 9.522 5.320 -6.399 1.00 87.56 86 ARG A C 1
ATOM 677 O O . ARG A 1 86 ? 9.613 5.145 -7.613 1.00 87.56 86 ARG A O 1
ATOM 684 N N . ILE A 1 87 ? 10.209 6.253 -5.742 1.00 88.75 87 ILE A N 1
ATOM 685 C CA . ILE A 1 87 ? 11.230 7.091 -6.379 1.00 88.75 87 ILE A CA 1
ATOM 686 C C . ILE A 1 87 ? 12.375 6.206 -6.870 1.00 88.75 87 ILE A C 1
ATOM 688 O O . ILE A 1 87 ? 12.690 6.246 -8.055 1.00 88.75 87 ILE A O 1
ATOM 692 N N . ALA A 1 88 ? 12.903 5.335 -6.009 1.00 85.38 88 ALA A N 1
ATOM 693 C CA . ALA A 1 88 ? 13.983 4.417 -6.350 1.00 85.38 88 ALA A CA 1
ATOM 694 C C . ALA A 1 88 ? 13.608 3.517 -7.536 1.00 85.38 88 ALA A C 1
ATOM 696 O O . ALA A 1 88 ? 14.374 3.398 -8.481 1.00 85.38 88 ALA A O 1
ATOM 697 N N . VAL A 1 89 ? 12.397 2.953 -7.571 1.00 84.81 89 VAL A N 1
ATOM 698 C CA . VAL A 1 89 ? 11.951 2.128 -8.710 1.00 84.81 89 VAL A CA 1
ATOM 699 C C . VAL A 1 89 ? 11.805 2.938 -10.002 1.00 84.81 89 VAL A C 1
ATOM 701 O O . VAL A 1 89 ? 12.043 2.413 -11.089 1.00 84.81 89 VAL A O 1
ATOM 704 N N . ARG A 1 90 ? 11.434 4.220 -9.918 1.00 84.00 90 ARG A N 1
ATOM 705 C CA . ARG A 1 90 ? 11.321 5.095 -11.093 1.00 84.00 90 ARG A CA 1
ATOM 706 C C . ARG A 1 90 ? 12.685 5.546 -11.621 1.00 84.00 90 ARG A C 1
ATOM 708 O O . ARG A 1 90 ? 12.853 5.661 -12.835 1.00 84.00 90 ARG A O 1
ATOM 715 N N . GLU A 1 91 ? 13.615 5.856 -10.729 1.00 86.75 91 GLU A N 1
ATOM 716 C CA . GLU A 1 91 ? 14.913 6.450 -11.063 1.00 86.75 91 GLU A CA 1
ATOM 717 C C . GLU A 1 91 ? 15.977 5.383 -11.350 1.00 86.75 91 GLU A C 1
ATOM 719 O O . GLU A 1 91 ? 16.771 5.519 -12.284 1.00 86.75 91 GLU A O 1
ATOM 724 N N . GLU A 1 92 ? 15.951 4.270 -10.621 1.00 87.44 92 GLU A N 1
ATOM 725 C CA . GLU A 1 92 ? 16.920 3.187 -10.736 1.00 87.44 92 GLU A CA 1
ATOM 726 C C . GLU A 1 92 ? 16.384 2.059 -11.623 1.00 87.44 92 GLU A C 1
ATOM 728 O O . GLU A 1 92 ? 15.755 1.096 -11.180 1.00 87.44 92 GLU A O 1
ATOM 733 N N . LYS A 1 93 ? 16.709 2.128 -12.919 1.00 76.94 93 LYS A N 1
ATOM 734 C CA . LYS A 1 93 ? 16.335 1.086 -13.897 1.00 76.94 93 LYS A CA 1
ATOM 735 C C . LYS A 1 93 ? 16.808 -0.317 -13.494 1.00 76.94 93 LYS A C 1
ATOM 737 O O . LYS A 1 93 ? 16.138 -1.300 -13.809 1.00 76.94 93 LYS A O 1
ATOM 742 N N . GLY A 1 94 ? 17.946 -0.416 -12.801 1.00 78.69 94 GLY A N 1
ATOM 743 C CA . GLY A 1 94 ? 18.469 -1.679 -12.274 1.00 78.69 94 GLY A CA 1
ATOM 744 C C . GLY A 1 94 ? 17.549 -2.288 -11.217 1.00 78.69 94 GLY A C 1
ATOM 745 O O . GLY A 1 94 ? 17.200 -3.462 -11.321 1.00 78.69 94 GLY A O 1
ATOM 746 N N . LEU A 1 95 ? 17.078 -1.473 -10.270 1.00 75.75 95 LEU A N 1
ATOM 747 C CA . LEU A 1 95 ? 16.138 -1.893 -9.235 1.00 75.75 95 LEU A CA 1
ATOM 748 C C . LEU A 1 95 ? 14.809 -2.354 -9.844 1.00 75.75 95 LEU A C 1
ATOM 750 O O . LEU A 1 95 ? 14.340 -3.445 -9.531 1.00 75.75 95 LEU A O 1
ATOM 754 N N . ALA A 1 96 ? 14.244 -1.583 -10.779 1.00 77.31 96 ALA A N 1
ATOM 755 C CA . ALA A 1 96 ? 13.023 -1.974 -11.487 1.00 77.31 96 ALA A CA 1
ATOM 756 C C . ALA A 1 96 ? 13.180 -3.316 -12.225 1.00 77.31 96 ALA A C 1
ATOM 758 O O . ALA A 1 96 ? 12.298 -4.169 -12.166 1.00 77.31 96 ALA A O 1
ATOM 759 N N . THR A 1 97 ? 14.326 -3.529 -12.879 1.00 77.06 97 THR A N 1
ATOM 760 C CA . TH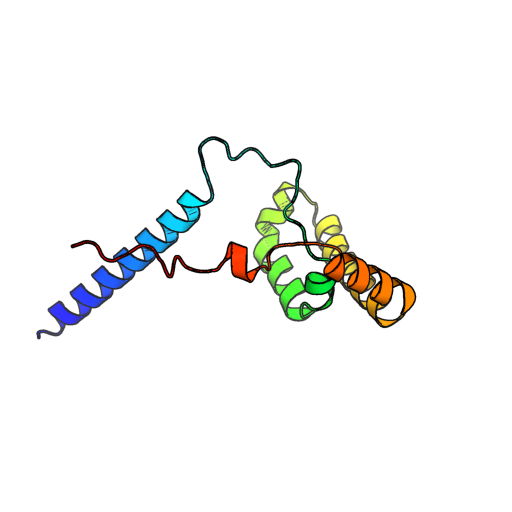R A 1 97 ? 14.620 -4.770 -13.614 1.00 77.06 97 THR A CA 1
ATOM 761 C C . THR A 1 97 ? 14.747 -5.970 -12.677 1.00 77.06 97 THR A C 1
ATOM 763 O O . THR A 1 97 ? 14.226 -7.040 -12.985 1.00 77.06 97 THR A O 1
ATOM 766 N N . ILE A 1 98 ? 15.406 -5.800 -11.526 1.00 78.69 98 ILE A N 1
ATOM 767 C CA . ILE A 1 98 ? 15.522 -6.846 -10.501 1.00 78.69 98 ILE A CA 1
ATOM 768 C C . ILE A 1 98 ? 14.137 -7.205 -9.971 1.00 78.69 98 ILE A C 1
ATOM 770 O O . ILE A 1 98 ? 13.781 -8.378 -9.968 1.00 78.69 98 ILE A O 1
ATOM 774 N N . LEU A 1 99 ? 13.325 -6.211 -9.605 1.00 74.44 99 LEU A N 1
ATOM 775 C CA . LEU A 1 99 ? 11.974 -6.457 -9.104 1.00 74.44 99 LEU A CA 1
ATOM 776 C C . LEU A 1 99 ? 11.106 -7.190 -10.137 1.00 74.44 99 LEU A C 1
ATOM 778 O O . LEU A 1 99 ? 10.410 -8.137 -9.779 1.00 74.44 99 LEU A O 1
ATOM 782 N N . LEU A 1 100 ? 11.175 -6.801 -11.416 1.00 72.88 100 LEU A N 1
ATOM 783 C CA . LEU A 1 100 ? 10.418 -7.453 -12.495 1.00 72.88 100 LEU A CA 1
ATOM 784 C C . LEU A 1 100 ? 10.872 -8.899 -12.706 1.00 72.88 100 LEU A C 1
ATOM 786 O O . LEU A 1 100 ? 10.049 -9.788 -12.922 1.00 72.88 100 LEU A O 1
ATOM 790 N N . LYS A 1 101 ? 12.180 -9.150 -12.610 1.00 70.31 101 LYS A N 1
ATOM 791 C CA . LYS A 1 101 ? 12.750 -10.494 -12.713 1.00 70.31 101 LYS A CA 1
ATOM 792 C C . LYS A 1 101 ? 12.330 -11.376 -11.537 1.00 70.31 101 LYS A C 1
ATOM 794 O O . LYS A 1 101 ? 11.987 -12.533 -11.761 1.00 70.31 101 LYS A O 1
ATOM 799 N N . GLU A 1 102 ? 12.320 -10.844 -10.319 1.00 68.88 102 GLU A N 1
ATOM 800 C CA . GLU A 1 102 ? 11.848 -11.553 -9.122 1.00 68.88 102 GLU A CA 1
ATOM 801 C C . GLU A 1 102 ? 10.344 -11.857 -9.202 1.00 68.88 102 GLU A C 1
ATOM 803 O O . GLU A 1 102 ? 9.924 -12.961 -8.856 1.00 68.88 102 GLU A O 1
ATOM 808 N N . GLN A 1 103 ? 9.531 -10.943 -9.745 1.00 67.62 103 GLN A N 1
ATOM 809 C CA . GLN A 1 103 ? 8.106 -11.193 -9.992 1.00 67.62 103 GLN A CA 1
ATOM 810 C C . GLN A 1 103 ? 7.888 -12.287 -11.049 1.00 67.62 103 GLN A C 1
ATOM 812 O O . GLN A 1 103 ? 7.018 -13.131 -10.874 1.00 67.62 103 GLN A O 1
ATOM 817 N N . ALA A 1 104 ? 8.699 -12.313 -12.111 1.00 61.94 104 ALA A N 1
ATOM 818 C CA . ALA A 1 104 ? 8.622 -13.337 -13.155 1.00 61.94 104 ALA A CA 1
ATOM 819 C C . ALA A 1 104 ? 9.185 -14.707 -12.723 1.00 61.94 104 ALA A C 1
ATOM 821 O O . ALA A 1 104 ? 8.750 -15.738 -13.228 1.00 61.94 104 ALA A O 1
ATOM 822 N N . SER A 1 105 ? 10.164 -14.723 -11.811 1.00 57.09 105 SER A N 1
ATOM 823 C CA . SER A 1 105 ? 10.790 -15.949 -11.279 1.00 57.09 105 SER A CA 1
ATOM 824 C C . SER A 1 105 ? 9.987 -16.556 -10.131 1.00 57.09 105 SER A C 1
ATOM 826 O O . SER A 1 105 ? 10.079 -17.752 -9.850 1.00 57.09 105 SER A O 1
ATOM 828 N N . SER A 1 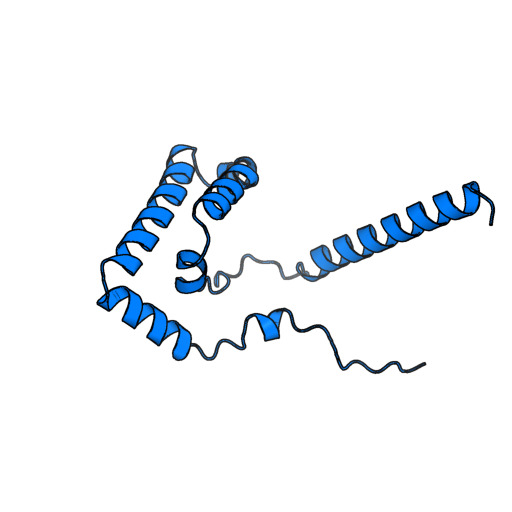106 ? 9.176 -15.731 -9.476 1.00 54.66 106 SER A N 1
ATOM 829 C CA . SER A 1 106 ? 8.154 -16.190 -8.559 1.00 54.66 106 SER A CA 1
ATOM 830 C C . SER A 1 106 ? 7.091 -16.934 -9.364 1.00 54.66 106 SER A C 1
ATOM 832 O O . SER A 1 106 ? 6.210 -16.320 -9.957 1.00 54.66 106 SER A O 1
ATOM 834 N N . ASN A 1 107 ? 7.112 -18.270 -9.319 1.00 47.72 107 ASN A N 1
ATOM 835 C CA . ASN A 1 107 ? 5.943 -19.115 -9.598 1.00 47.72 107 ASN A CA 1
ATOM 836 C C . ASN A 1 107 ? 4.853 -18.883 -8.529 1.00 47.72 107 ASN A C 1
ATOM 838 O O . ASN A 1 107 ? 4.302 -19.828 -7.962 1.00 47.72 107 ASN A O 1
ATOM 842 N N . LEU A 1 108 ? 4.562 -17.622 -8.199 1.00 49.25 108 LEU A N 1
ATOM 843 C CA . LEU A 1 108 ? 3.359 -17.264 -7.489 1.00 49.25 108 LEU A CA 1
ATOM 844 C C . LEU A 1 108 ? 2.242 -17.544 -8.480 1.00 49.25 108 LEU A C 1
ATOM 846 O O . LEU A 1 108 ? 1.991 -16.768 -9.400 1.00 49.25 108 LEU A O 1
ATOM 850 N N . SER A 1 109 ? 1.585 -18.684 -8.281 1.00 45.44 109 SER A N 1
ATOM 851 C CA . SER A 1 109 ? 0.170 -18.825 -8.583 1.00 45.44 109 SER A CA 1
ATOM 852 C C . SER A 1 109 ? -0.475 -17.459 -8.359 1.00 45.44 109 SER A C 1
ATOM 854 O O . SER A 1 109 ? -0.444 -16.950 -7.238 1.00 45.44 109 SER A O 1
ATOM 856 N N . THR A 1 110 ? -0.913 -16.844 -9.451 1.00 44.59 110 THR A N 1
ATOM 857 C CA . THR A 1 110 ? -1.381 -15.465 -9.556 1.00 44.59 110 THR A CA 1
ATOM 858 C C . THR A 1 110 ? -2.252 -15.087 -8.356 1.00 44.59 110 THR A C 1
ATOM 860 O O . THR A 1 110 ? -2.930 -15.944 -7.797 1.00 44.59 110 THR A O 1
ATOM 863 N N . PHE A 1 111 ? -2.335 -13.811 -7.978 1.00 41.41 111 PHE A N 1
ATOM 864 C CA . PHE A 1 111 ? -3.336 -13.358 -6.995 1.00 41.41 111 PHE A CA 1
ATOM 865 C C . PHE A 1 111 ? -4.765 -13.821 -7.377 1.00 41.41 111 PHE A C 1
ATOM 867 O O . PHE A 1 111 ? -5.600 -14.095 -6.517 1.00 41.41 111 PHE A O 1
ATOM 874 N N . GLU A 1 112 ? -5.010 -14.030 -8.678 1.00 45.72 112 GLU A N 1
ATOM 875 C CA . GLU A 1 112 ? -6.203 -14.687 -9.220 1.00 45.72 112 GLU A CA 1
ATOM 876 C C . GLU A 1 112 ? -6.399 -16.141 -8.771 1.00 45.72 112 GLU A C 1
ATOM 878 O O . GLU A 1 112 ? -7.538 -16.562 -8.714 1.00 45.72 112 GLU A O 1
ATOM 883 N N . ASN A 1 113 ? -5.370 -16.909 -8.408 1.00 43.91 113 ASN A N 1
ATOM 884 C CA . ASN A 1 113 ? -5.479 -18.255 -7.821 1.00 43.91 113 ASN A CA 1
ATOM 885 C C . ASN A 1 113 ? -5.798 -18.229 -6.318 1.00 43.91 113 ASN A C 1
ATOM 887 O O . ASN A 1 113 ? -6.404 -19.165 -5.804 1.00 43.91 113 ASN A O 1
ATOM 891 N N . CYS A 1 114 ? -5.447 -17.148 -5.615 1.00 41.78 114 CYS A N 1
ATOM 892 C CA . CYS A 1 114 ? -5.859 -16.933 -4.222 1.00 41.78 114 CYS A CA 1
ATOM 893 C C . CYS A 1 114 ? -7.297 -16.396 -4.114 1.00 41.78 114 CYS A C 1
ATOM 895 O O . CYS A 1 114 ? -7.948 -16.578 -3.088 1.00 41.78 114 CYS A O 1
ATOM 897 N N . CYS A 1 115 ? -7.800 -15.749 -5.171 1.00 39.09 115 CYS A N 1
ATOM 898 C CA . CYS A 1 115 ? -9.144 -15.170 -5.234 1.00 39.09 115 CYS A CA 1
ATOM 899 C C . CYS A 1 115 ? -10.044 -15.784 -6.316 1.00 39.09 115 CYS A C 1
ATOM 901 O O . CYS A 1 115 ? -11.138 -15.259 -6.542 1.00 39.09 115 CYS A O 1
ATOM 903 N N . SER A 1 116 ? -9.641 -16.867 -6.991 1.00 35.19 116 SER A N 1
ATOM 904 C CA . SER A 1 116 ? -10.521 -17.496 -7.978 1.00 35.19 116 SER A CA 1
ATOM 905 C C . SER A 1 116 ? -11.668 -18.122 -7.204 1.00 35.19 116 SER A C 1
ATOM 907 O O . SER A 1 116 ? -11.450 -18.985 -6.348 1.00 35.19 116 SER A O 1
ATOM 909 N N . PRO A 1 117 ? -12.909 -17.683 -7.459 1.00 42.50 117 PRO A N 1
ATOM 910 C CA . PRO A 1 117 ? -14.050 -18.331 -6.865 1.00 42.50 117 PRO A CA 1
ATOM 911 C C . PRO A 1 117 ? -14.026 -19.785 -7.315 1.00 42.50 117 PRO A C 1
ATOM 913 O O . PRO A 1 117 ? -13.595 -20.100 -8.424 1.00 42.50 117 PRO A O 1
ATOM 916 N N . LEU A 1 118 ? -14.540 -20.641 -6.445 1.00 43.81 118 LEU A N 1
ATOM 917 C CA . LEU A 1 118 ? -14.964 -22.010 -6.697 1.00 43.81 118 LEU A CA 1
ATOM 918 C C . LEU A 1 118 ? -15.934 -22.093 -7.903 1.00 43.81 118 LEU A C 1
ATOM 920 O O . LEU A 1 118 ? -17.094 -22.462 -7.754 1.00 43.81 118 LEU A O 1
ATOM 924 N N . ARG A 1 119 ? -15.488 -21.764 -9.120 1.00 42.56 119 ARG A N 1
ATOM 925 C CA . ARG A 1 119 ? -16.107 -22.172 -10.382 1.00 42.56 119 ARG A CA 1
ATOM 926 C C . ARG A 1 119 ? -15.738 -23.636 -10.574 1.00 42.56 119 ARG A C 1
ATOM 928 O O . ARG A 1 119 ? -14.797 -23.953 -11.289 1.00 42.56 119 ARG A O 1
ATOM 935 N N . GLY A 1 120 ? -16.424 -24.516 -9.857 1.00 40.16 120 GLY A N 1
ATOM 936 C CA . GLY A 1 120 ? -16.191 -25.952 -9.997 1.00 40.16 120 GLY A CA 1
ATOM 937 C C . GLY A 1 120 ? -16.559 -26.819 -8.803 1.00 40.16 120 GLY A C 1
ATOM 938 O O . GLY A 1 120 ? -16.079 -27.942 -8.734 1.00 40.16 120 GLY A O 1
ATOM 939 N N . ARG A 1 121 ? -17.376 -26.350 -7.852 1.00 39.47 121 ARG A N 1
ATOM 940 C CA . ARG A 1 121 ? -18.133 -27.298 -7.029 1.00 39.47 121 ARG A CA 1
ATOM 941 C C . ARG A 1 121 ? -19.551 -27.333 -7.546 1.00 39.47 121 ARG A C 1
ATOM 943 O O . ARG A 1 121 ? -20.306 -26.379 -7.384 1.00 39.47 121 ARG A O 1
ATOM 950 N N . ASP A 1 122 ? -19.801 -28.420 -8.255 1.00 39.72 122 ASP A N 1
ATOM 951 C CA . ASP A 1 122 ? -21.064 -28.828 -8.823 1.00 39.72 122 ASP A CA 1
ATOM 952 C C . ASP A 1 122 ? -22.230 -28.496 -7.895 1.00 39.72 122 ASP A C 1
ATOM 954 O O . ASP A 1 122 ? -22.233 -28.825 -6.705 1.00 39.72 122 ASP A O 1
ATOM 958 N N . MET A 1 123 ? -23.246 -27.866 -8.485 1.00 42.03 123 MET A N 1
ATOM 959 C CA . MET A 1 123 ? -24.619 -28.104 -8.075 1.00 42.03 123 MET A CA 1
ATOM 960 C C . MET A 1 123 ? -24.846 -29.616 -8.123 1.00 42.03 123 MET A C 1
ATOM 962 O O . MET A 1 123 ? -25.085 -30.179 -9.189 1.00 42.03 123 MET A O 1
ATOM 966 N N . ILE A 1 124 ? -24.765 -30.267 -6.971 1.00 35.19 124 ILE A N 1
ATOM 967 C CA . ILE A 1 124 ? -25.468 -31.521 -6.751 1.00 35.19 124 ILE A CA 1
ATOM 968 C C . ILE A 1 124 ? -26.657 -31.158 -5.868 1.00 35.19 124 ILE A C 1
ATOM 970 O O . ILE A 1 124 ? -26.485 -30.634 -4.766 1.00 35.19 124 ILE A O 1
ATOM 974 N N . LEU A 1 125 ? -27.829 -31.339 -6.477 1.00 36.53 125 LEU A N 1
ATOM 975 C CA . LEU A 1 125 ? -29.172 -31.261 -5.909 1.00 36.53 125 LEU A CA 1
ATOM 976 C C . LEU A 1 125 ? -29.299 -32.035 -4.593 1.00 36.53 125 LEU A C 1
ATOM 978 O O . LEU A 1 125 ? -28.695 -33.128 -4.498 1.00 36.53 125 LEU A O 1
#

pLDDT: mean 70.08, std 18.27, range [35.19, 94.12]

Organism: NCBI:txid303405

Secondary structure (DSSP, 8-state):
--HHHHHHHHHHHHHHHHHHHHHHHHHT--TT----SS-----HHHHHHS-HHHHHHHHHHHHHHHTTT--HHHHHHHHHHHHHHHHHHHH-HHHHHHHHHHHHH-----HHHHS---TTS----

Foldseek 3Di:
DDPVVVVVVVVVVVVVVVVVVVVVVVVVDDPPPDPDPDDPPPLLVVLLVDDLVVVVVVLVVCVVVVVVPDDPVRSVVVSVVSVVSNVCCVPPVPVVVVSVVVVVVPPPPDVCNVVVPCPDDDPDD

Sequence (125 aa):
MSEGDQIASTVANFSLEFVVGVSKIVAERNSVNKASDQLPPICPLDLCSMDTRLFTASLKHQRRRLRQCFNDEGIEQIDQQFRNLRIAVREEKGLATILLKEQASSNLSTFENCCSPLRGRDMIL